Protein AF-T0LAH5-F1 (afdb_monomer)

InterPro domains:
  IPR031522 Putative Mad3/Bub1 like region 1 protein [PF17014] (14-137)

pLDDT: mean 83.81, std 17.82, range [38.88, 98.06]

Nearest PDB structures (foldseek):
  4a1g-assembly1_A  TM=8.697E-01  e=2.121E-02  Homo sapiens
  4aez-assembly2_F  TM=8.278E-01  e=1.917E-02  Schizosaccharomyces pombe
  4aez-assembly1_C  TM=6.993E-01  e=5.692E-03  Schizosaccharomyces pombe
  2lah-assembly1_A  TM=8.462E-01  e=7.141E-02  Homo sapiens
  2wvi-assembly1_A  TM=8.540E-01  e=1.070E-01  Homo sapiens

Secondary structure (DSSP, 8-state):
-PPPSSHHHHHHHHHHHTT-HHHHT-HHHHHHHHHHHHHTTT-HHHHHHHHHTTTTTTBHHHHHHHHHHHHHTT-HHHHHHHHHHHHTTT-B-HHHHHHHHTT-TTPPPPPHHHHHHHHS-TT-EETTEETT-S---SSHHHHHHHHHHTTS--

Mean predicted aligned error: 8.75 Å

Organism: NCBI:txid1037528

Sequence (154 aa):
MEKFDNVEDLEKYLLKYIDINSYKNCSEHISKWISYYKQMNCNVKILFLMKFKKISIKFHWIYIELSKFFERKNKKDISLFILKKALKTNVYDKKVLFDEIKKYPNIIPAEFSKAHNYLNPVGFFVLGKNGMNIKLNIIMIRIYLHIFHLKNID

Radius of gyration: 18.03 Å; Cα contacts (8 Å, |Δi|>4): 148; chains: 1; bounding box: 45×53×39 Å

Foldseek 3Di:
DDDDPDLVVLVVVCLVCLQPPVLQQDPVSVVSLVVSCVVVVVDCVSLLLSVVSNHCLQECVSLQSNLVVCVVVVNNLLSLQSLVVSVVDNHPPNVVSVVVNVVNPPHHHDDPVVSVCVSNPAQDDDPNHRSVPSDDDDPPVVVVVVVVVVVPPD

Structure (mmCIF, N/CA/C/O backbone):
data_AF-T0LAH5-F1
#
_entry.id   AF-T0LAH5-F1
#
loop_
_atom_site.group_PDB
_atom_site.id
_atom_site.type_symbol
_atom_site.label_atom_id
_atom_site.label_alt_id
_atom_site.label_comp_id
_atom_site.label_asym_id
_atom_site.label_entity_id
_atom_site.label_seq_id
_atom_site.pdbx_PDB_ins_code
_atom_site.Cartn_x
_atom_site.Cartn_y
_atom_site.Cartn_z
_atom_site.occupancy
_atom_site.B_iso_or_equiv
_atom_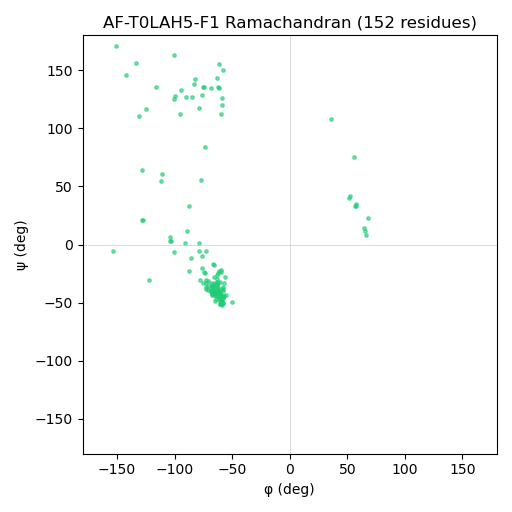site.auth_seq_id
_atom_site.auth_comp_id
_atom_site.auth_asym_id
_atom_site.auth_atom_id
_atom_site.pdbx_PDB_model_num
ATOM 1 N N . MET A 1 1 ? 2.845 -13.650 -21.127 1.00 54.94 1 MET A N 1
ATOM 2 C CA . MET A 1 1 ? 3.195 -13.024 -19.835 1.00 54.94 1 MET A CA 1
ATOM 3 C C . MET A 1 1 ? 4.710 -13.016 -19.757 1.00 54.94 1 MET A C 1
ATOM 5 O O . MET A 1 1 ? 5.287 -14.094 -19.824 1.00 54.94 1 MET A O 1
ATOM 9 N N . GLU A 1 2 ? 5.337 -11.841 -19.750 1.00 66.50 2 GLU A N 1
ATOM 10 C CA . GLU A 1 2 ? 6.801 -11.715 -19.660 1.00 66.50 2 GLU A CA 1
ATOM 11 C C . GLU A 1 2 ? 7.275 -12.388 -18.361 1.00 66.50 2 GLU A C 1
ATOM 13 O O . GLU A 1 2 ? 6.783 -12.057 -17.277 1.00 66.50 2 GLU A O 1
ATOM 18 N N . LYS A 1 3 ? 8.134 -13.404 -18.482 1.00 70.75 3 LYS A N 1
ATOM 19 C CA . LYS A 1 3 ? 8.748 -14.094 -17.344 1.00 70.75 3 LYS A CA 1
ATOM 20 C C . LYS A 1 3 ? 10.098 -13.434 -17.087 1.00 70.75 3 LYS A C 1
ATOM 22 O O . LYS A 1 3 ? 10.836 -13.194 -18.033 1.00 70.75 3 LYS A O 1
ATOM 27 N N . PHE A 1 4 ? 10.381 -13.121 -15.828 1.00 76.88 4 PHE A N 1
ATOM 28 C CA . PHE A 1 4 ? 11.687 -12.621 -15.409 1.00 76.88 4 PHE A CA 1
ATOM 29 C C . PHE A 1 4 ? 12.465 -13.783 -14.808 1.00 76.88 4 PHE A C 1
ATOM 31 O O . PHE A 1 4 ? 11.945 -14.465 -13.921 1.00 76.88 4 PHE A O 1
ATOM 38 N N . ASP A 1 5 ? 13.680 -13.997 -15.303 1.00 72.50 5 ASP A N 1
ATOM 39 C CA . ASP A 1 5 ? 14.512 -15.148 -14.941 1.00 72.50 5 ASP A CA 1
ATOM 40 C C . ASP A 1 5 ? 15.158 -14.996 -13.551 1.00 72.50 5 ASP A C 1
ATOM 42 O O . ASP A 1 5 ? 15.524 -15.987 -12.924 1.00 72.50 5 ASP A O 1
ATOM 46 N N . ASN A 1 6 ? 15.254 -13.765 -13.035 1.00 84.94 6 ASN A N 1
ATOM 47 C CA . ASN A 1 6 ? 15.749 -13.450 -11.693 1.00 84.94 6 ASN A CA 1
ATOM 48 C C . ASN A 1 6 ? 15.097 -12.164 -11.128 1.00 84.94 6 ASN A C 1
ATOM 50 O O . ASN A 1 6 ? 14.368 -11.443 -11.820 1.00 84.94 6 ASN A O 1
ATOM 54 N N . VAL A 1 7 ? 15.330 -11.897 -9.838 1.00 87.31 7 VAL A N 1
ATOM 55 C CA . VAL A 1 7 ? 14.746 -10.754 -9.107 1.00 87.31 7 VAL A CA 1
ATOM 56 C C . VAL A 1 7 ? 15.305 -9.426 -9.625 1.00 87.31 7 VAL A C 1
ATOM 58 O O . VAL A 1 7 ? 14.582 -8.427 -9.687 1.00 87.31 7 VAL A O 1
ATOM 61 N N . GLU A 1 8 ? 16.573 -9.411 -10.028 1.00 87.88 8 GLU A N 1
ATOM 62 C CA . GLU A 1 8 ? 17.291 -8.233 -10.507 1.00 87.88 8 GLU A CA 1
ATOM 63 C C . GLU A 1 8 ? 16.688 -7.685 -11.806 1.00 87.88 8 GLU A C 1
ATOM 65 O O . GLU A 1 8 ? 16.545 -6.469 -11.965 1.00 87.88 8 GLU A O 1
ATOM 70 N N . ASP A 1 9 ? 16.295 -8.554 -12.732 1.00 89.12 9 ASP A N 1
ATOM 71 C CA . ASP A 1 9 ? 15.697 -8.152 -14.005 1.00 89.12 9 ASP A CA 1
ATOM 72 C C . ASP A 1 9 ? 14.268 -7.632 -13.819 1.00 89.12 9 ASP A C 1
ATOM 74 O O . ASP A 1 9 ? 13.887 -6.625 -14.430 1.00 89.12 9 ASP A O 1
ATOM 78 N N . LEU A 1 10 ? 13.509 -8.226 -12.891 1.00 89.81 10 LEU A N 1
ATOM 79 C CA . LEU A 1 10 ? 12.219 -7.685 -12.461 1.00 89.81 10 LEU A CA 1
ATOM 80 C C . LEU A 1 10 ? 12.386 -6.300 -11.813 1.00 89.81 10 LEU A C 1
ATOM 82 O O . LEU A 1 10 ? 11.628 -5.379 -12.128 1.00 89.81 10 LEU A O 1
ATOM 86 N N . GLU A 1 11 ? 13.389 -6.112 -10.953 1.00 90.44 11 GLU A N 1
ATOM 87 C CA . GLU A 1 11 ? 13.680 -4.813 -10.337 1.00 90.44 11 GLU A CA 1
ATOM 88 C C . GLU A 1 11 ? 14.010 -3.748 -11.391 1.00 90.44 11 GLU A C 1
ATOM 90 O O . GLU A 1 11 ? 13.417 -2.662 -11.382 1.00 90.44 11 GLU A O 1
ATOM 95 N N . LYS A 1 12 ? 14.906 -4.057 -12.340 1.00 88.50 12 LYS A N 1
ATOM 96 C CA . LYS A 1 12 ? 15.259 -3.150 -13.446 1.00 88.50 12 LYS A CA 1
ATOM 97 C C . LYS A 1 12 ? 14.024 -2.750 -14.250 1.00 88.50 12 LYS A C 1
ATOM 99 O O . LYS A 1 12 ? 13.854 -1.566 -14.556 1.00 88.50 12 LYS A O 1
ATOM 104 N N . TYR A 1 13 ? 13.153 -3.709 -14.564 1.00 91.06 13 TYR A N 1
ATOM 105 C CA . TYR A 1 13 ? 11.896 -3.449 -15.260 1.00 91.06 13 TYR A CA 1
ATOM 106 C C . TYR A 1 13 ? 10.996 -2.497 -14.456 1.00 91.06 13 TYR A C 1
ATOM 108 O O . TYR A 1 13 ? 10.563 -1.467 -14.977 1.00 91.06 13 TYR A O 1
ATOM 116 N N . LEU A 1 14 ? 10.748 -2.784 -13.175 1.00 92.25 14 LEU A N 1
ATOM 117 C CA . LEU A 1 14 ? 9.875 -1.958 -12.332 1.00 92.25 14 LEU A CA 1
ATOM 118 C C . LEU A 1 14 ? 10.412 -0.530 -12.183 1.00 92.25 14 LEU A C 1
ATOM 120 O O . LEU A 1 14 ? 9.648 0.434 -12.265 1.00 92.25 14 LEU A O 1
ATOM 124 N N . LEU A 1 15 ? 11.730 -0.386 -12.028 1.00 89.56 15 LEU A N 1
ATOM 125 C CA . LEU A 1 15 ? 12.408 0.907 -11.968 1.00 89.56 15 LEU A CA 1
ATOM 126 C C . LEU A 1 15 ? 12.339 1.679 -13.288 1.00 89.56 15 LEU A C 1
ATOM 128 O O . LEU A 1 15 ? 12.226 2.905 -13.262 1.00 89.56 15 LEU A O 1
ATOM 132 N N . LYS A 1 16 ? 12.382 0.993 -14.435 1.00 88.88 16 LYS A N 1
ATOM 133 C CA . LYS A 1 16 ? 12.250 1.618 -15.761 1.00 88.88 16 LYS A CA 1
ATOM 134 C C . LYS A 1 16 ? 10.885 2.292 -15.941 1.00 88.88 16 LYS A C 1
ATOM 136 O O . LYS A 1 16 ? 10.822 3.365 -16.536 1.00 88.88 16 LYS A O 1
ATOM 141 N N . TYR A 1 17 ? 9.813 1.700 -15.407 1.00 91.50 17 TYR A N 1
ATOM 142 C CA . TYR A 1 17 ? 8.434 2.179 -15.594 1.00 91.50 17 TYR A CA 1
ATOM 143 C C . TYR A 1 17 ? 7.836 2.914 -14.383 1.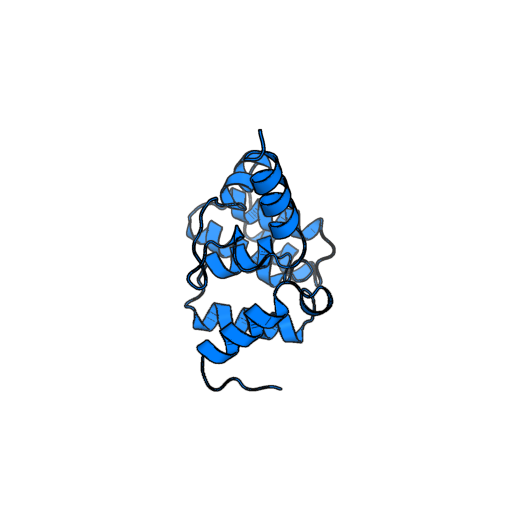00 91.50 17 TYR A C 1
ATOM 145 O O . TYR A 1 17 ? 6.678 3.335 -14.431 1.00 91.50 17 TYR A O 1
ATOM 153 N N . ILE A 1 18 ? 8.609 3.115 -13.310 1.00 90.88 18 ILE A N 1
ATOM 154 C CA . ILE A 1 18 ? 8.115 3.601 -12.010 1.00 90.88 18 ILE A CA 1
ATOM 155 C C . ILE A 1 18 ? 7.387 4.958 -12.073 1.00 90.88 18 ILE A C 1
ATOM 157 O O . ILE A 1 18 ? 6.424 5.181 -11.336 1.00 90.88 18 ILE A O 1
ATOM 161 N N . ASP A 1 19 ? 7.803 5.852 -12.974 1.00 89.56 19 ASP A N 1
ATOM 162 C CA . ASP A 1 19 ? 7.224 7.194 -13.113 1.00 89.56 19 ASP A CA 1
ATOM 163 C C . ASP A 1 19 ? 6.222 7.329 -14.265 1.00 89.56 19 ASP A C 1
ATOM 165 O O . ASP A 1 19 ? 5.541 8.354 -14.364 1.00 89.56 19 ASP A O 1
ATOM 169 N N . ILE A 1 20 ? 6.067 6.300 -15.102 1.00 90.75 20 ILE A N 1
ATOM 170 C CA . ILE A 1 20 ? 5.205 6.358 -16.285 1.00 90.75 20 ILE A CA 1
ATOM 171 C C . ILE A 1 20 ? 3.739 6.188 -15.859 1.00 90.75 20 ILE A C 1
ATOM 173 O O . ILE A 1 20 ? 3.330 5.160 -15.321 1.00 90.75 20 ILE A O 1
ATOM 177 N N . ASN A 1 21 ? 2.915 7.214 -16.102 1.00 91.94 21 ASN A N 1
ATOM 178 C CA . ASN A 1 21 ? 1.546 7.290 -15.574 1.00 91.94 21 ASN A CA 1
ATOM 179 C C . ASN A 1 21 ? 0.634 6.134 -16.014 1.00 91.94 21 ASN A C 1
ATOM 181 O O . ASN A 1 21 ? -0.144 5.647 -15.192 1.00 91.94 21 ASN A O 1
ATOM 185 N N . SER A 1 22 ? 0.746 5.669 -17.262 1.00 92.69 22 SER A N 1
ATOM 186 C CA . SER A 1 22 ? -0.037 4.534 -17.777 1.00 92.69 22 SER A CA 1
ATOM 187 C C . SER A 1 22 ? 0.253 3.224 -17.035 1.00 92.69 22 SER A C 1
ATOM 189 O O . SER A 1 22 ? -0.621 2.368 -16.935 1.00 92.69 22 SER A O 1
ATOM 191 N N . TYR A 1 23 ? 1.434 3.092 -16.426 1.00 92.94 23 TYR A N 1
ATOM 192 C CA . TYR A 1 23 ? 1.840 1.905 -15.675 1.00 92.94 23 TYR A CA 1
ATOM 193 C C . TYR A 1 23 ? 1.407 1.946 -14.202 1.00 92.94 23 TYR A C 1
ATOM 195 O O . TYR A 1 23 ? 1.242 0.899 -13.576 1.00 92.94 23 TYR A O 1
ATOM 203 N N . LYS A 1 24 ? 1.162 3.130 -13.622 1.00 93.12 24 LYS A N 1
ATOM 204 C CA . LYS A 1 24 ? 0.890 3.279 -12.175 1.00 93.12 24 LYS A CA 1
ATOM 205 C C . LYS A 1 24 ? -0.342 2.519 -11.689 1.00 93.12 24 LYS A C 1
ATOM 207 O O . LYS A 1 24 ? -0.362 2.083 -10.544 1.00 93.12 24 LYS A O 1
ATOM 212 N N . ASN A 1 25 ? -1.367 2.377 -12.528 1.00 91.12 25 ASN A N 1
ATOM 213 C CA . ASN A 1 25 ? -2.599 1.654 -12.192 1.00 91.12 25 ASN A CA 1
ATOM 214 C C . ASN A 1 25 ? -2.953 0.573 -13.229 1.00 91.12 25 ASN A C 1
ATOM 216 O O . ASN A 1 25 ? -4.107 0.165 -13.316 1.00 91.12 25 ASN A O 1
ATOM 220 N N . CYS A 1 26 ? -1.973 0.123 -14.017 1.00 93.62 26 CYS A N 1
ATOM 221 C CA . CYS A 1 26 ? -2.143 -1.012 -14.919 1.00 93.62 26 CYS A CA 1
ATOM 222 C C . CYS A 1 26 ? -2.099 -2.316 -14.108 1.00 93.62 26 CYS A C 1
ATOM 224 O O . CYS A 1 26 ? -1.160 -2.524 -13.338 1.00 93.62 26 CYS A O 1
ATOM 226 N N . SER A 1 27 ? -3.099 -3.187 -14.276 1.00 92.44 27 SER A N 1
ATOM 227 C CA . SER A 1 27 ? -3.219 -4.448 -13.529 1.00 92.44 27 SER A CA 1
ATOM 228 C C . SER A 1 27 ? -1.994 -5.343 -13.709 1.00 92.44 27 SER A C 1
ATOM 230 O O . SER A 1 27 ? -1.446 -5.831 -12.725 1.00 92.44 27 SER A O 1
ATOM 232 N N . GLU A 1 28 ? -1.506 -5.494 -14.942 1.00 93.38 28 GLU A N 1
ATOM 233 C CA . GLU A 1 28 ? -0.324 -6.307 -15.237 1.00 93.38 28 GLU A CA 1
ATOM 234 C C . GLU A 1 28 ? 0.931 -5.758 -14.546 1.00 93.38 28 GLU A C 1
ATOM 236 O O . GLU A 1 28 ? 1.712 -6.505 -13.955 1.00 93.38 28 GLU A O 1
ATOM 241 N N . HIS A 1 29 ? 1.118 -4.437 -14.575 1.00 94.00 29 HIS A N 1
ATOM 242 C CA . HIS A 1 29 ? 2.252 -3.800 -13.911 1.00 94.00 29 HIS A CA 1
ATOM 243 C C . HIS A 1 29 ? 2.165 -3.933 -12.386 1.00 94.00 29 HIS A C 1
ATOM 245 O O . HIS A 1 29 ? 3.171 -4.178 -11.720 1.00 94.00 29 HIS A O 1
ATOM 251 N N . ILE A 1 30 ? 0.962 -3.828 -11.824 1.00 95.00 30 ILE A N 1
ATOM 252 C CA . ILE A 1 30 ? 0.736 -4.029 -10.391 1.00 95.00 30 ILE A CA 1
ATOM 253 C C . ILE A 1 30 ? 1.017 -5.473 -9.992 1.00 95.00 30 ILE A C 1
ATOM 255 O O . ILE A 1 30 ? 1.685 -5.681 -8.985 1.00 95.00 30 ILE A O 1
ATOM 259 N N . SER A 1 31 ? 0.612 -6.467 -10.785 1.00 95.44 31 SER A N 1
ATOM 260 C CA . SER A 1 31 ? 0.956 -7.867 -10.509 1.00 95.44 31 SER A CA 1
ATOM 261 C C . SER A 1 31 ? 2.471 -8.087 -10.435 1.00 95.44 31 SER A C 1
ATOM 263 O O . SER A 1 31 ? 2.935 -8.821 -9.562 1.00 95.44 31 SER A O 1
ATOM 265 N N . LYS A 1 32 ? 3.257 -7.395 -11.272 1.00 95.31 32 LYS A N 1
ATOM 266 C CA . LYS A 1 32 ? 4.729 -7.421 -11.202 1.00 95.31 32 LYS A CA 1
ATOM 267 C C . LYS A 1 32 ? 5.257 -6.793 -9.901 1.00 95.31 32 LYS A C 1
ATOM 269 O O . LYS A 1 32 ? 6.100 -7.397 -9.242 1.00 95.31 32 LYS A O 1
ATOM 274 N N . TRP A 1 33 ? 4.707 -5.656 -9.465 1.00 96.12 33 TRP A N 1
ATOM 275 C CA . TRP A 1 33 ? 5.032 -5.066 -8.154 1.00 96.12 33 TRP A CA 1
ATOM 276 C C . TRP A 1 33 ? 4.683 -5.987 -6.979 1.00 96.12 33 TRP A C 1
ATOM 278 O O . TRP A 1 33 ? 5.468 -6.103 -6.040 1.00 96.12 33 TRP A O 1
ATOM 288 N N . ILE A 1 34 ? 3.531 -6.661 -7.028 1.00 95.88 34 ILE A N 1
ATOM 289 C CA . ILE A 1 34 ? 3.106 -7.625 -6.002 1.00 95.88 34 ILE A CA 1
ATOM 290 C C . ILE A 1 34 ? 4.066 -8.820 -5.963 1.00 95.88 34 ILE A C 1
ATOM 292 O O . ILE A 1 34 ? 4.460 -9.250 -4.879 1.00 95.88 34 ILE A O 1
ATOM 296 N N . SER A 1 35 ? 4.452 -9.349 -7.129 1.00 94.94 35 SER A N 1
ATOM 297 C CA . SER A 1 35 ? 5.438 -10.430 -7.236 1.00 94.94 35 SER A CA 1
ATOM 298 C C . SER A 1 35 ? 6.767 -10.022 -6.607 1.00 94.94 35 SER A C 1
ATOM 300 O O . SER A 1 35 ? 7.280 -10.723 -5.737 1.00 94.94 35 SER A O 1
ATOM 302 N N . TYR A 1 36 ? 7.275 -8.847 -6.978 1.00 94.62 36 TYR A N 1
ATOM 303 C CA . TYR A 1 36 ? 8.520 -8.308 -6.443 1.00 94.62 36 TYR A CA 1
ATOM 304 C C . TYR A 1 36 ? 8.450 -8.085 -4.923 1.00 94.62 36 TYR A C 1
ATOM 306 O O . TYR A 1 36 ? 9.337 -8.509 -4.189 1.00 94.62 36 TYR A O 1
ATOM 314 N N . TYR A 1 37 ? 7.356 -7.509 -4.414 1.00 95.69 37 TYR A N 1
ATOM 315 C CA . TYR A 1 37 ? 7.133 -7.346 -2.974 1.00 95.69 37 TYR A CA 1
ATOM 316 C C . TYR A 1 37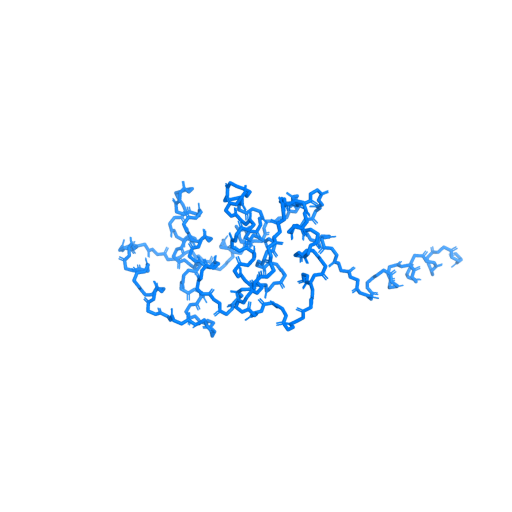 ? 7.221 -8.674 -2.208 1.00 95.69 37 TYR A C 1
ATOM 318 O O . TYR A 1 37 ? 7.853 -8.730 -1.152 1.00 95.69 37 TYR A O 1
ATOM 326 N N . LYS A 1 38 ? 6.617 -9.742 -2.744 1.00 94.75 38 LYS A N 1
ATOM 327 C CA . LYS A 1 38 ? 6.664 -11.082 -2.141 1.00 94.75 38 LYS A CA 1
ATOM 328 C C . LYS A 1 38 ? 8.071 -11.683 -2.183 1.00 94.75 38 LYS A C 1
ATOM 330 O O . LYS A 1 38 ? 8.508 -12.220 -1.172 1.00 94.75 38 LYS A O 1
ATOM 335 N N . GLN A 1 39 ? 8.779 -11.555 -3.308 1.00 93.12 39 GLN A N 1
ATOM 336 C CA . GLN A 1 39 ? 10.162 -12.033 -3.463 1.00 93.12 39 GLN A CA 1
ATOM 337 C C . GLN A 1 39 ? 11.133 -11.305 -2.521 1.00 93.12 39 GLN A C 1
ATOM 339 O O . GLN A 1 39 ? 12.061 -11.909 -1.997 1.00 93.12 39 GLN A O 1
ATOM 344 N N . MET A 1 40 ? 10.864 -10.035 -2.215 1.00 91.62 40 MET A N 1
ATOM 345 C CA . MET A 1 40 ? 11.634 -9.231 -1.262 1.00 91.62 40 MET A CA 1
ATOM 346 C C . MET A 1 40 ? 11.148 -9.386 0.188 1.00 91.62 40 MET A C 1
ATOM 348 O O . MET A 1 40 ? 11.180 -8.425 0.962 1.00 91.62 40 MET A O 1
ATOM 352 N N . ASN A 1 41 ? 10.665 -10.574 0.565 1.00 91.44 41 ASN A N 1
ATOM 353 C CA . ASN A 1 41 ? 10.204 -10.904 1.919 1.00 91.44 41 ASN A CA 1
ATOM 354 C C . ASN A 1 41 ? 9.191 -9.901 2.492 1.00 91.44 41 ASN A C 1
ATOM 356 O O . ASN A 1 41 ? 9.246 -9.532 3.668 1.00 91.44 41 ASN A O 1
ATOM 360 N N . CYS A 1 42 ? 8.264 -9.428 1.657 1.00 92.44 42 CYS A N 1
ATOM 361 C CA . CYS A 1 42 ? 7.207 -8.505 2.063 1.00 92.44 42 CYS A CA 1
ATOM 362 C C . CYS A 1 42 ? 7.744 -7.193 2.678 1.00 92.44 42 CYS A C 1
ATOM 364 O O . CYS A 1 42 ? 7.133 -6.610 3.584 1.00 92.44 42 CYS A O 1
ATOM 366 N N . ASN A 1 43 ? 8.885 -6.701 2.179 1.0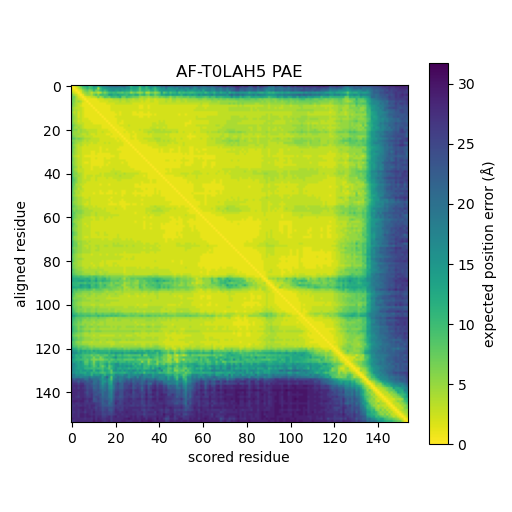0 92.19 43 ASN A N 1
ATOM 367 C CA . ASN A 1 43 ? 9.535 -5.488 2.667 1.00 92.19 43 ASN A CA 1
ATOM 368 C C . ASN A 1 43 ? 8.624 -4.249 2.540 1.00 92.19 43 ASN A C 1
ATOM 370 O O . ASN A 1 43 ? 8.354 -3.755 1.444 1.00 92.19 43 ASN A O 1
ATOM 374 N N . VAL A 1 44 ? 8.200 -3.693 3.683 1.00 93.50 44 VAL A N 1
ATOM 375 C CA . VAL A 1 44 ? 7.300 -2.524 3.759 1.00 93.50 44 VAL A CA 1
ATOM 376 C C . VAL A 1 44 ? 7.823 -1.303 3.002 1.00 93.50 44 VAL A C 1
ATOM 378 O O . VAL A 1 44 ? 7.039 -0.494 2.505 1.00 93.50 44 VAL A O 1
ATOM 381 N N . LYS A 1 45 ? 9.143 -1.165 2.854 1.00 92.25 45 LYS A N 1
ATOM 382 C CA . LYS A 1 45 ? 9.730 -0.028 2.144 1.00 92.25 45 LYS A CA 1
ATOM 383 C C . LYS A 1 45 ? 9.327 0.001 0.665 1.00 92.25 45 LYS A C 1
ATOM 385 O O . LYS A 1 45 ? 9.237 1.081 0.087 1.00 92.25 45 LYS A O 1
ATOM 390 N N . ILE A 1 46 ? 9.012 -1.155 0.077 1.00 93.50 46 ILE A N 1
ATOM 391 C CA . ILE A 1 46 ? 8.442 -1.256 -1.274 1.00 93.50 46 ILE A CA 1
ATOM 392 C C . ILE A 1 46 ? 7.025 -0.674 -1.295 1.00 93.50 46 ILE A C 1
ATOM 394 O O . ILE A 1 46 ? 6.700 0.106 -2.184 1.00 93.50 46 ILE A O 1
ATOM 398 N N . LEU A 1 47 ? 6.199 -0.962 -0.283 1.00 95.00 47 LEU A N 1
ATOM 399 C CA . 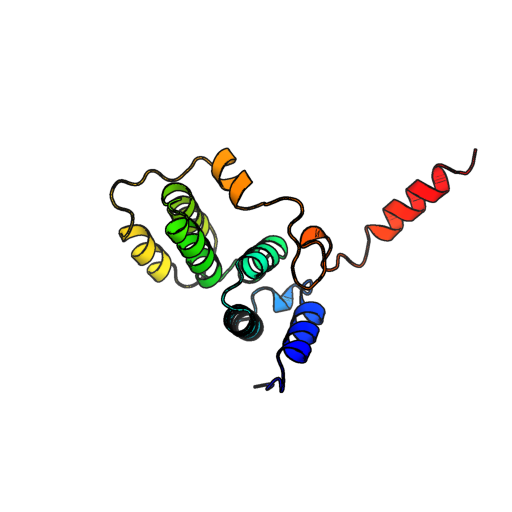LEU A 1 47 ? 4.858 -0.375 -0.168 1.00 95.00 47 LEU A CA 1
ATOM 400 C C . LEU A 1 47 ? 4.926 1.149 -0.005 1.00 95.00 47 LEU A C 1
ATOM 402 O O . LEU A 1 47 ? 4.134 1.872 -0.612 1.00 95.00 47 LEU A O 1
ATOM 406 N N . PHE A 1 48 ? 5.894 1.657 0.767 1.00 93.31 48 PHE A N 1
ATOM 407 C CA . PHE A 1 48 ? 6.129 3.099 0.882 1.00 93.31 48 PHE A CA 1
ATOM 408 C C . PHE A 1 48 ? 6.572 3.722 -0.440 1.00 93.31 48 PHE A C 1
ATOM 410 O O . PHE A 1 48 ? 6.049 4.776 -0.803 1.00 93.31 48 PHE A O 1
ATOM 417 N N . LEU A 1 49 ? 7.458 3.061 -1.189 1.00 92.31 49 LEU A N 1
ATOM 418 C CA . LEU A 1 49 ? 7.842 3.499 -2.530 1.00 92.31 49 LEU A CA 1
ATOM 419 C C . LEU A 1 49 ? 6.635 3.556 -3.466 1.00 92.31 49 LEU A C 1
ATOM 421 O O . LEU A 1 49 ? 6.385 4.595 -4.075 1.00 92.31 49 LEU A O 1
ATOM 425 N N . MET A 1 50 ? 5.854 2.477 -3.542 1.00 94.06 50 MET A N 1
ATOM 426 C CA . MET A 1 50 ? 4.658 2.420 -4.381 1.00 94.06 50 MET A CA 1
ATOM 427 C C . MET A 1 50 ? 3.666 3.523 -4.007 1.00 94.06 50 MET A C 1
ATOM 429 O O . MET A 1 50 ? 3.201 4.253 -4.883 1.00 94.06 50 MET A O 1
ATOM 433 N N . LYS A 1 51 ? 3.405 3.725 -2.708 1.00 93.00 51 LYS A N 1
ATOM 434 C CA . LYS A 1 51 ? 2.549 4.813 -2.221 1.00 93.00 51 LYS A CA 1
ATOM 435 C C . LYS A 1 51 ? 3.092 6.183 -2.635 1.00 93.00 51 LYS A C 1
ATOM 437 O O . LYS A 1 51 ? 2.328 7.005 -3.140 1.00 93.00 51 LYS A O 1
ATOM 442 N N . PHE A 1 52 ? 4.383 6.440 -2.421 1.00 90.75 52 PHE A N 1
ATOM 443 C CA . PHE A 1 52 ? 5.024 7.713 -2.762 1.00 90.75 52 PHE A CA 1
ATOM 444 C C . PHE A 1 52 ? 4.942 7.999 -4.267 1.00 90.75 52 PHE A C 1
ATOM 446 O O . PHE A 1 52 ? 4.568 9.096 -4.681 1.00 90.75 52 PHE A O 1
ATOM 453 N N . LYS A 1 53 ? 5.175 6.974 -5.092 1.00 90.12 53 LYS A N 1
ATOM 454 C CA . LYS A 1 53 ? 5.089 7.028 -6.558 1.00 90.12 53 LYS A CA 1
ATOM 455 C C . LYS A 1 53 ? 3.666 6.962 -7.108 1.00 90.12 53 LYS A C 1
ATOM 457 O O . LYS A 1 53 ? 3.471 7.024 -8.323 1.00 90.12 53 LYS A O 1
ATOM 462 N N . LYS A 1 54 ? 2.664 6.896 -6.225 1.00 93.25 54 LYS A N 1
ATOM 463 C CA . LYS A 1 54 ? 1.240 6.768 -6.565 1.00 93.25 54 LYS A CA 1
ATOM 464 C C . LYS A 1 54 ? 0.947 5.540 -7.444 1.00 93.25 54 LYS A C 1
ATOM 466 O O . LYS A 1 54 ? 0.048 5.573 -8.283 1.00 93.25 54 LYS A O 1
ATOM 471 N N . ILE A 1 55 ? 1.699 4.463 -7.244 1.00 94.62 55 ILE A N 1
ATOM 472 C CA . ILE A 1 55 ? 1.500 3.158 -7.877 1.00 94.62 55 ILE A CA 1
ATOM 473 C C . ILE A 1 55 ? 0.438 2.400 -7.082 1.00 94.62 55 ILE A C 1
ATOM 475 O O . ILE A 1 55 ? 0.443 2.425 -5.852 1.00 94.62 55 ILE A O 1
ATOM 479 N N . SER A 1 56 ? -0.472 1.719 -7.777 1.00 94.38 56 SER A N 1
ATOM 480 C CA . SER A 1 56 ? -1.524 0.891 -7.182 1.00 94.38 56 SER A CA 1
ATOM 481 C C . SER A 1 56 ? -2.552 1.657 -6.335 1.00 94.38 56 SER A C 1
ATOM 483 O O . SER A 1 56 ? -3.333 1.032 -5.623 1.00 94.38 56 SER A O 1
ATOM 485 N N . ILE A 1 57 ? -2.625 2.992 -6.416 1.00 92.56 57 ILE A N 1
ATOM 486 C CA . ILE A 1 57 ? -3.554 3.796 -5.593 1.00 92.56 57 ILE A CA 1
ATOM 487 C C . ILE A 1 57 ? -5.036 3.553 -5.917 1.00 92.56 57 ILE A C 1
ATOM 489 O O . ILE A 1 57 ? -5.907 3.907 -5.126 1.00 92.56 57 ILE A O 1
ATOM 493 N N . LYS A 1 58 ? -5.341 2.961 -7.078 1.00 92.50 58 LYS A N 1
ATOM 494 C CA . LYS A 1 58 ? -6.698 2.525 -7.442 1.00 92.50 58 LYS A CA 1
ATOM 495 C C . LYS A 1 58 ? -7.002 1.079 -7.035 1.00 92.50 58 LYS A C 1
ATOM 497 O O . LYS A 1 58 ? -8.093 0.600 -7.310 1.00 92.50 58 LYS A O 1
ATOM 502 N N . PHE A 1 59 ? -6.075 0.373 -6.393 1.00 93.12 59 PHE A N 1
ATOM 503 C CA . PHE A 1 59 ? -6.228 -1.038 -6.037 1.00 93.12 59 PHE A CA 1
ATOM 504 C C . PHE A 1 59 ? -6.225 -1.187 -4.520 1.00 93.12 59 PHE A C 1
ATOM 506 O O . PHE A 1 59 ? -5.383 -0.608 -3.836 1.00 93.12 59 PHE A O 1
ATOM 513 N N . HIS A 1 60 ? -7.144 -1.991 -3.986 1.00 93.81 60 HIS A N 1
ATOM 514 C CA . HIS A 1 60 ? -7.269 -2.194 -2.540 1.00 93.81 60 HIS A CA 1
ATOM 515 C C . HIS A 1 60 ? -6.013 -2.835 -1.937 1.00 93.81 60 HIS A C 1
ATOM 517 O O . HIS A 1 60 ? -5.670 -2.542 -0.794 1.00 93.81 60 HIS A O 1
ATOM 523 N N . TRP A 1 61 ? -5.297 -3.651 -2.718 1.00 95.38 61 TRP A N 1
ATOM 524 C CA . TRP A 1 61 ? -4.156 -4.446 -2.266 1.00 95.38 61 TRP A CA 1
ATOM 525 C C . TRP A 1 61 ? -3.108 -3.637 -1.486 1.00 95.38 61 TRP A C 1
ATOM 527 O O . TRP A 1 61 ? -2.764 -4.016 -0.369 1.00 95.38 61 TRP A O 1
ATOM 537 N N . ILE A 1 62 ? -2.655 -2.488 -2.007 1.00 95.44 62 ILE A N 1
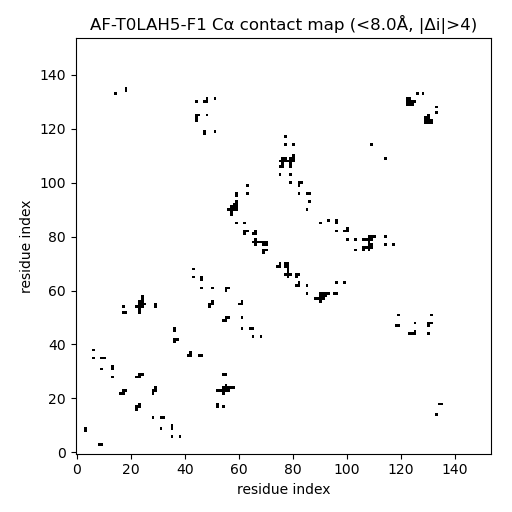ATOM 538 C CA . ILE A 1 62 ? -1.624 -1.682 -1.329 1.00 95.44 62 ILE A CA 1
ATOM 539 C C . ILE A 1 62 ? -2.103 -1.162 0.033 1.00 95.44 62 ILE A C 1
ATOM 541 O O . ILE A 1 62 ? -1.330 -1.104 0.989 1.00 95.44 62 ILE A O 1
ATOM 545 N N . TYR A 1 63 ? -3.384 -0.805 0.141 1.00 96.19 63 TYR A N 1
ATOM 546 C CA . TYR A 1 63 ? -3.977 -0.319 1.385 1.00 96.19 63 TYR A CA 1
ATOM 547 C C . TYR A 1 63 ? -4.126 -1.441 2.407 1.00 96.19 63 TYR A C 1
ATOM 549 O O . TYR A 1 63 ? -3.861 -1.222 3.586 1.00 96.19 63 TYR A O 1
ATOM 557 N N . ILE A 1 64 ? -4.495 -2.638 1.953 1.00 96.56 64 ILE A N 1
ATOM 558 C CA . ILE A 1 64 ? -4.589 -3.826 2.802 1.00 96.56 64 ILE A CA 1
ATOM 559 C C . ILE A 1 64 ? -3.210 -4.208 3.338 1.00 96.56 64 ILE A C 1
ATOM 561 O O . ILE A 1 64 ? -3.062 -4.396 4.542 1.00 96.56 64 ILE A O 1
ATOM 565 N N . GLU A 1 65 ? -2.184 -4.274 2.489 1.00 97.38 65 GLU A N 1
ATOM 566 C CA . GLU A 1 65 ? -0.843 -4.670 2.933 1.00 97.38 65 GLU A CA 1
ATOM 567 C C . GLU A 1 65 ? -0.197 -3.619 3.849 1.00 97.38 65 GLU A C 1
ATOM 569 O O . GLU A 1 65 ? 0.413 -3.974 4.860 1.00 97.38 65 GLU A O 1
ATOM 574 N N . LEU A 1 66 ? -0.405 -2.322 3.584 1.00 97.00 66 LEU A N 1
ATOM 575 C CA . LEU A 1 66 ? -0.006 -1.268 4.524 1.00 97.00 66 LEU A CA 1
ATOM 576 C C . LEU A 1 66 ? -0.763 -1.377 5.855 1.00 97.00 66 LEU A C 1
ATOM 578 O O . LEU A 1 66 ? -0.150 -1.235 6.911 1.00 97.00 66 LEU A O 1
ATOM 582 N N . SER A 1 67 ? -2.072 -1.639 5.820 1.00 97.50 67 SER A N 1
ATOM 583 C CA . SER A 1 67 ? -2.891 -1.812 7.024 1.00 97.50 67 SER A CA 1
ATOM 584 C C . SER A 1 67 ? -2.388 -2.986 7.872 1.00 97.50 67 SER A C 1
ATOM 586 O O . SER A 1 67 ? -2.028 -2.791 9.032 1.00 97.50 67 SER A O 1
ATOM 588 N N . LYS A 1 68 ? -2.202 -4.166 7.268 1.00 97.50 68 LYS A N 1
ATOM 589 C CA . LYS A 1 68 ? -1.646 -5.356 7.934 1.00 97.50 68 LYS A CA 1
ATOM 590 C C . LYS A 1 68 ? -0.258 -5.111 8.526 1.00 97.50 68 LYS A C 1
ATOM 592 O O . LYS A 1 68 ? 0.052 -5.623 9.600 1.00 97.50 68 LYS A O 1
ATOM 597 N N . PHE A 1 69 ? 0.600 -4.348 7.844 1.00 97.25 69 PHE A N 1
ATOM 598 C CA . PHE A 1 69 ? 1.916 -3.998 8.381 1.00 97.25 69 PHE A CA 1
ATOM 599 C C . PHE A 1 69 ? 1.799 -3.243 9.713 1.00 97.25 69 PHE A C 1
ATOM 601 O O . PHE A 1 69 ? 2.473 -3.601 10.682 1.00 97.25 69 PHE A O 1
ATOM 608 N N . PHE A 1 70 ? 0.939 -2.225 9.780 1.00 97.25 70 PHE A N 1
ATOM 609 C CA . PHE A 1 70 ? 0.743 -1.458 11.010 1.00 97.25 70 PHE A CA 1
ATOM 610 C C . PHE A 1 70 ? -0.000 -2.253 12.081 1.00 97.25 70 PHE A C 1
ATOM 612 O O . PHE A 1 70 ? 0.312 -2.108 13.264 1.00 97.25 70 PHE A O 1
ATOM 619 N N . GLU A 1 71 ? -0.896 -3.153 11.689 1.00 96.69 71 GLU A N 1
ATOM 620 C CA . GLU A 1 71 ? -1.580 -4.051 12.613 1.00 96.69 71 GLU A CA 1
ATOM 621 C C . GLU A 1 71 ? -0.572 -4.954 13.333 1.00 96.69 71 GLU A C 1
ATOM 623 O O . GLU A 1 71 ? -0.560 -4.999 14.563 1.00 96.69 71 GLU A O 1
ATOM 628 N N . ARG A 1 72 ? 0.367 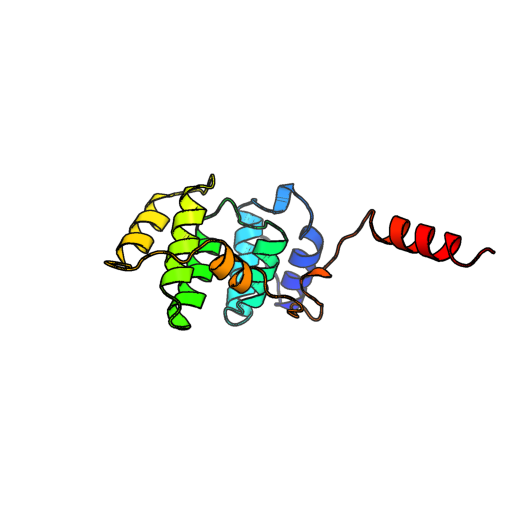-5.564 12.592 1.00 96.81 72 ARG A N 1
ATOM 629 C CA . ARG A 1 72 ? 1.476 -6.362 13.158 1.00 96.81 72 ARG A CA 1
ATOM 630 C C . ARG A 1 72 ? 2.410 -5.551 14.060 1.00 96.81 72 ARG A C 1
ATOM 632 O O . ARG A 1 72 ? 3.098 -6.119 14.900 1.00 96.81 72 ARG A O 1
ATOM 639 N N . LYS A 1 73 ? 2.454 -4.227 13.896 1.00 96.12 73 LYS A N 1
ATOM 640 C CA . LYS A 1 73 ? 3.188 -3.297 14.775 1.00 96.12 73 LYS A CA 1
ATOM 641 C C . LYS A 1 73 ? 2.351 -2.800 15.955 1.00 96.12 73 LYS A C 1
ATOM 643 O O . LYS A 1 73 ? 2.758 -1.857 16.632 1.00 96.12 73 LYS A O 1
ATOM 648 N N . ASN A 1 74 ? 1.194 -3.416 16.197 1.00 96.19 74 ASN A N 1
ATOM 649 C CA . ASN A 1 74 ? 0.232 -3.032 17.224 1.00 96.19 74 ASN A CA 1
ATOM 650 C C . ASN A 1 74 ? -0.260 -1.574 17.083 1.00 96.19 74 ASN A C 1
ATOM 652 O O . ASN A 1 74 ? -0.529 -0.885 18.064 1.00 96.19 74 ASN A O 1
ATOM 656 N N . LYS A 1 75 ? -0.363 -1.079 15.842 1.00 97.06 75 LYS A N 1
ATOM 657 C CA . LYS A 1 75 ? -0.880 0.255 15.484 1.00 97.06 75 LYS A CA 1
ATOM 658 C C . LYS A 1 75 ? -2.222 0.117 14.759 1.00 97.06 75 LYS A C 1
ATOM 660 O O . LYS A 1 75 ? -2.371 0.472 13.586 1.00 97.06 75 LYS A O 1
ATOM 665 N N . LYS A 1 76 ? -3.208 -0.472 15.444 1.00 97.56 76 LYS A N 1
ATOM 666 C CA . LYS A 1 76 ? -4.539 -0.773 14.880 1.00 97.56 76 LYS A CA 1
ATOM 667 C C . LYS A 1 76 ? -5.306 0.484 14.447 1.00 97.56 76 LYS A C 1
ATOM 669 O O . LYS A 1 76 ? -6.004 0.459 13.440 1.00 97.56 76 LYS A O 1
ATOM 674 N N . ASP A 1 77 ? -5.120 1.597 15.150 1.00 98.00 77 ASP A N 1
ATOM 675 C CA . ASP A 1 77 ? -5.678 2.914 14.818 1.00 98.00 77 ASP A CA 1
ATOM 676 C C . ASP A 1 77 ? -5.179 3.446 13.460 1.00 98.00 77 ASP A C 1
ATOM 678 O O . ASP A 1 77 ? -5.969 3.935 12.646 1.00 98.00 77 ASP A O 1
ATOM 682 N N . ILE A 1 78 ? -3.879 3.298 13.180 1.00 98.06 78 ILE A N 1
ATOM 683 C CA . ILE A 1 78 ? -3.262 3.630 11.885 1.00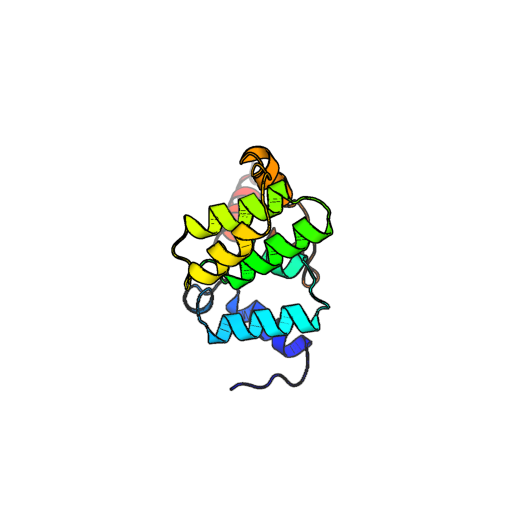 98.06 78 ILE A CA 1
ATOM 684 C C . ILE A 1 78 ? -3.770 2.681 10.796 1.00 98.06 78 ILE A C 1
ATOM 686 O O . ILE A 1 78 ? -4.102 3.110 9.691 1.00 98.06 78 ILE A O 1
ATOM 690 N N . SER A 1 79 ? -3.875 1.395 11.127 1.00 97.69 79 SER A N 1
ATOM 691 C CA . SER A 1 79 ? -4.353 0.344 10.223 1.00 97.69 79 SER A CA 1
ATOM 692 C C . SER A 1 79 ? -5.776 0.629 9.740 1.00 97.69 79 SER A C 1
ATOM 694 O O . SER A 1 79 ? -6.036 0.631 8.533 1.00 97.69 79 SER A O 1
ATOM 696 N N . LEU A 1 80 ? -6.675 0.981 10.665 1.00 98.00 80 LEU A N 1
ATOM 697 C CA . LEU A 1 80 ? -8.046 1.376 10.355 1.00 98.00 80 LEU A CA 1
ATOM 698 C C . LEU A 1 80 ? -8.110 2.703 9.585 1.00 98.00 80 LEU A C 1
ATOM 700 O O . LEU A 1 80 ? -8.912 2.836 8.657 1.00 98.00 80 LEU A O 1
ATOM 704 N N . PHE A 1 81 ? -7.262 3.681 9.927 1.00 97.75 81 PHE A N 1
ATOM 705 C CA . PHE A 1 81 ? -7.177 4.940 9.182 1.00 97.75 81 PHE A CA 1
ATOM 706 C C . PHE A 1 81 ? -6.847 4.702 7.702 1.00 97.75 81 PHE A C 1
ATOM 708 O O . PHE A 1 81 ? -7.485 5.298 6.832 1.00 97.75 81 PHE A O 1
ATOM 715 N N . ILE A 1 82 ? -5.891 3.817 7.399 1.00 96.75 82 ILE A N 1
ATOM 716 C CA . ILE A 1 82 ? -5.497 3.483 6.020 1.00 96.75 82 ILE A CA 1
ATOM 717 C C . ILE A 1 82 ? -6.687 2.926 5.235 1.00 96.75 82 ILE A C 1
ATOM 719 O O . ILE A 1 82 ? -6.973 3.417 4.141 1.00 96.75 82 ILE A O 1
ATOM 723 N N . LEU A 1 83 ? -7.406 1.954 5.807 1.00 96.75 83 LEU A N 1
ATOM 724 C CA . LEU A 1 83 ? -8.561 1.322 5.163 1.00 96.75 83 LEU A CA 1
ATOM 725 C C . LEU A 1 83 ? -9.698 2.328 4.930 1.00 96.75 83 LEU A C 1
ATOM 727 O O . LEU A 1 83 ? -10.218 2.440 3.819 1.00 96.75 83 LEU A O 1
ATOM 731 N N . LYS A 1 84 ? -10.039 3.136 5.944 1.00 95.38 84 LYS A N 1
ATOM 732 C CA . LYS A 1 84 ? -11.066 4.184 5.810 1.00 95.38 84 LYS A CA 1
ATOM 733 C C . LYS A 1 84 ? -10.663 5.261 4.801 1.00 95.38 84 LYS A C 1
ATOM 735 O O . LYS A 1 84 ? -11.515 5.766 4.071 1.00 95.38 84 LYS A O 1
ATOM 740 N N . LYS A 1 85 ? -9.376 5.609 4.717 1.00 93.69 85 LYS A N 1
ATOM 741 C CA . LYS A 1 85 ? -8.862 6.549 3.711 1.00 93.69 85 LYS A CA 1
ATOM 742 C C . LYS A 1 85 ? -8.940 5.967 2.296 1.00 93.69 85 LYS A C 1
ATOM 744 O O . LYS A 1 85 ? -9.248 6.716 1.375 1.00 93.69 85 LYS A O 1
ATOM 749 N N . ALA A 1 86 ? -8.723 4.663 2.132 1.00 93.81 86 ALA A N 1
ATOM 750 C CA . ALA A 1 86 ? -8.866 3.968 0.852 1.00 93.81 86 ALA A CA 1
ATOM 751 C C . ALA A 1 86 ? -10.319 3.948 0.340 1.00 93.81 86 ALA A C 1
ATOM 753 O O . ALA A 1 86 ? -10.558 4.048 -0.857 1.00 93.81 86 ALA A O 1
ATOM 754 N N . LEU A 1 87 ? -11.317 3.891 1.229 1.00 91.94 87 LEU A N 1
ATOM 755 C CA . LEU A 1 87 ? -12.727 3.986 0.817 1.00 91.94 87 LEU A CA 1
ATOM 756 C C . LEU A 1 87 ? -13.101 5.357 0.234 1.00 91.94 87 LEU A C 1
ATOM 758 O O . LEU A 1 87 ? -14.005 5.443 -0.605 1.00 91.94 87 LEU A O 1
ATOM 762 N N . LYS A 1 88 ? -12.398 6.415 0.667 1.00 88.88 88 LYS A N 1
ATOM 763 C CA . LYS A 1 88 ? -12.545 7.782 0.143 1.00 88.88 88 LYS A CA 1
ATOM 764 C C . LYS A 1 88 ? -11.881 7.964 -1.226 1.00 88.88 88 LYS A C 1
ATOM 766 O O . LYS A 1 88 ? -12.078 9.000 -1.852 1.00 88.88 88 LYS A O 1
ATOM 771 N N . THR A 1 89 ? -11.095 6.994 -1.694 1.00 82.75 89 THR A N 1
ATOM 772 C CA . THR A 1 89 ? -10.498 7.005 -3.033 1.00 82.75 89 THR A CA 1
ATOM 773 C C . THR A 1 89 ? -11.287 6.099 -3.991 1.00 82.75 89 THR A C 1
ATOM 775 O O . THR A 1 89 ? -12.097 5.266 -3.577 1.00 82.75 89 THR A O 1
ATOM 778 N N . ASN A 1 90 ? -11.085 6.264 -5.305 1.00 80.19 90 ASN A N 1
ATOM 779 C CA . ASN A 1 90 ? -11.718 5.440 -6.351 1.00 80.19 90 ASN A CA 1
ATOM 780 C C . ASN A 1 90 ? -11.037 4.067 -6.473 1.00 80.19 90 ASN A C 1
ATOM 782 O O . ASN A 1 90 ? -10.523 3.703 -7.531 1.00 80.19 90 ASN A O 1
ATOM 786 N N . VAL A 1 91 ? -10.973 3.340 -5.358 1.00 86.31 91 VAL A N 1
ATOM 787 C CA . VAL A 1 91 ? -10.398 1.998 -5.294 1.00 86.31 91 VAL A CA 1
ATOM 788 C C . VAL A 1 91 ? -11.356 0.982 -5.904 1.00 86.31 91 VAL A C 1
ATOM 790 O O . VAL A 1 91 ? -12.554 1.001 -5.619 1.00 86.31 91 VAL A O 1
ATOM 793 N N . TYR A 1 92 ? -10.805 0.092 -6.725 1.00 82.00 92 TYR A N 1
ATOM 794 C CA . TYR A 1 92 ? -11.505 -1.055 -7.280 1.00 82.00 92 TYR A CA 1
ATOM 795 C C . TYR A 1 92 ? -11.833 -2.080 -6.190 1.00 82.00 92 TYR A C 1
ATOM 797 O O . TYR A 1 92 ? -10.972 -2.430 -5.377 1.00 82.00 92 TYR A O 1
ATOM 805 N N . ASP A 1 93 ? -13.070 -2.575 -6.224 1.00 83.75 93 ASP A N 1
ATOM 806 C CA . ASP A 1 93 ? -13.626 -3.546 -5.281 1.00 83.75 93 ASP A CA 1
ATOM 807 C C . ASP A 1 93 ? -13.543 -3.095 -3.811 1.00 83.75 93 ASP A C 1
ATOM 809 O O . ASP A 1 93 ? -12.725 -3.545 -3.004 1.00 83.75 93 ASP A O 1
ATOM 813 N N . LYS A 1 94 ? -14.432 -2.162 -3.452 1.00 89.62 94 LYS A N 1
ATOM 814 C CA . LYS A 1 94 ? -14.545 -1.645 -2.081 1.00 89.62 94 LYS A CA 1
ATOM 815 C C . LYS A 1 94 ? -15.028 -2.701 -1.082 1.00 89.62 94 LYS A C 1
ATOM 817 O O . LYS A 1 94 ? -14.850 -2.492 0.117 1.00 89.62 94 LYS A O 1
ATOM 822 N N . LYS A 1 95 ? -15.617 -3.818 -1.534 1.00 92.81 95 LYS A N 1
ATOM 823 C CA . LYS A 1 95 ? -16.154 -4.865 -0.650 1.00 92.81 95 LYS A CA 1
ATOM 824 C C . LYS A 1 95 ? -15.051 -5.460 0.220 1.00 92.81 95 LYS A C 1
ATOM 826 O O . LYS A 1 95 ? -15.214 -5.537 1.434 1.00 92.81 95 LYS A O 1
ATOM 831 N N . VAL A 1 96 ? -13.894 -5.741 -0.380 1.00 93.75 96 VAL A N 1
ATOM 832 C CA . VAL A 1 96 ? -12.718 -6.253 0.340 1.00 93.75 96 VAL A CA 1
ATOM 833 C C . VAL A 1 96 ? -12.284 -5.296 1.457 1.00 93.75 96 VAL A C 1
ATOM 835 O O . VAL A 1 96 ? -11.968 -5.726 2.563 1.00 93.75 96 VAL A O 1
ATOM 838 N N . LEU A 1 97 ? -12.320 -3.981 1.210 1.00 94.25 97 LEU A N 1
ATOM 839 C CA . LEU A 1 97 ? -11.987 -2.981 2.231 1.00 94.25 97 LEU A CA 1
ATOM 840 C C . LEU A 1 97 ? -13.008 -2.961 3.375 1.00 94.25 97 LEU A C 1
ATOM 842 O O . LEU A 1 97 ? -12.611 -2.834 4.531 1.00 94.25 97 LEU A O 1
ATOM 846 N N . PHE A 1 98 ? -14.304 -3.087 3.076 1.00 94.94 98 PHE A N 1
ATOM 847 C CA . PHE A 1 98 ? -15.336 -3.169 4.112 1.00 94.94 98 PHE A CA 1
ATOM 848 C C . PHE A 1 98 ? -15.154 -4.396 5.003 1.00 94.94 98 PHE A C 1
ATOM 850 O O . PHE A 1 98 ? -15.262 -4.276 6.224 1.00 94.94 98 PHE A O 1
ATOM 857 N N . ASP A 1 99 ? -14.847 -5.551 4.417 1.00 95.38 99 ASP A N 1
ATOM 858 C CA . ASP A 1 99 ? -14.635 -6.782 5.176 1.00 95.38 99 ASP A CA 1
ATOM 859 C C . ASP A 1 99 ? -13.377 -6.711 6.053 1.00 95.38 99 ASP A C 1
ATOM 861 O O . ASP A 1 99 ? -13.405 -7.157 7.199 1.00 95.38 99 ASP A O 1
ATOM 865 N N . GLU A 1 100 ? -12.309 -6.054 5.589 1.00 95.56 100 GLU A N 1
ATOM 866 C CA . GLU A 1 100 ? -11.145 -5.766 6.436 1.00 95.56 100 GLU A CA 1
ATOM 867 C C . GLU A 1 100 ? -11.467 -4.789 7.578 1.00 95.56 100 GLU A C 1
ATOM 869 O O . GLU A 1 100 ? -11.025 -4.992 8.707 1.00 95.56 100 GLU A O 1
ATOM 874 N N . ILE A 1 101 ? -12.281 -3.756 7.336 1.00 96.12 101 ILE A N 1
ATOM 875 C CA . ILE A 1 101 ? -12.663 -2.778 8.371 1.00 96.12 101 ILE A CA 1
ATOM 876 C C . ILE A 1 101 ? -13.448 -3.433 9.515 1.00 96.12 101 ILE A C 1
ATOM 878 O O . ILE A 1 101 ? -13.261 -3.048 10.672 1.00 96.12 101 ILE A O 1
ATOM 882 N N . LYS A 1 102 ? -14.283 -4.440 9.228 1.00 96.44 102 LYS A N 1
ATOM 883 C CA . LYS A 1 102 ? -15.062 -5.164 10.252 1.00 96.44 102 LYS A CA 1
ATOM 884 C C . LYS A 1 102 ? -14.188 -5.841 11.315 1.00 96.44 102 LYS A C 1
ATOM 886 O O . LYS A 1 102 ? -14.666 -6.072 12.420 1.00 96.44 102 LYS A O 1
ATOM 891 N N . LYS A 1 103 ? -12.911 -6.113 11.022 1.00 95.62 103 LYS A N 1
ATOM 892 C CA . LYS A 1 103 ? -11.952 -6.716 11.969 1.00 95.62 103 LYS A CA 1
ATOM 893 C C . LYS A 1 103 ? -11.480 -5.765 13.070 1.00 95.62 103 LYS A C 1
ATOM 895 O O . LYS A 1 103 ? -10.780 -6.191 13.983 1.00 95.62 103 LYS A O 1
ATOM 900 N N . TYR A 1 104 ? -11.866 -4.492 13.003 1.00 95.25 104 TYR A N 1
ATOM 901 C CA . TYR A 1 104 ? -11.479 -3.450 13.951 1.00 95.25 104 TYR A CA 1
ATOM 902 C C . TYR A 1 104 ? -12.674 -2.977 14.799 1.00 95.25 104 TYR A C 1
ATOM 904 O O . TYR A 1 104 ? -12.960 -1.773 14.816 1.00 95.25 104 TYR A O 1
ATOM 912 N N . PRO A 1 105 ? -13.402 -3.875 15.500 1.00 92.31 105 PRO A N 1
ATOM 913 C CA . PRO A 1 105 ? -14.484 -3.441 16.367 1.00 92.31 105 PRO A CA 1
ATOM 914 C C . PRO A 1 105 ? -13.902 -2.561 17.477 1.00 92.31 105 PRO A C 1
ATOM 916 O O . PRO A 1 105 ? -12.858 -2.872 18.051 1.00 92.31 105 PRO A O 1
ATOM 919 N N . ASN A 1 106 ? -14.567 -1.444 17.764 1.00 94.19 106 ASN A N 1
ATOM 920 C CA . ASN A 1 106 ? -14.213 -0.519 18.847 1.00 94.19 106 ASN A CA 1
ATOM 921 C C . ASN A 1 106 ? -12.863 0.210 18.697 1.00 94.19 106 ASN A C 1
ATOM 923 O O . ASN A 1 106 ? -12.412 0.864 19.635 1.00 94.19 106 ASN A O 1
ATOM 927 N N . ILE A 1 107 ? -12.215 0.151 17.529 1.00 97.38 107 ILE A N 1
ATOM 928 C CA . ILE A 1 107 ? -11.014 0.950 17.261 1.00 97.38 107 ILE A CA 1
ATOM 929 C C . ILE A 1 107 ? -11.417 2.296 16.661 1.00 97.38 107 ILE A C 1
ATOM 931 O O . ILE A 1 107 ? -12.107 2.372 15.642 1.00 97.38 107 ILE A O 1
ATOM 935 N N . ILE A 1 108 ? -10.928 3.375 17.265 1.00 96.56 108 ILE A N 1
ATOM 936 C CA . ILE A 1 108 ? -11.038 4.719 16.702 1.00 96.56 108 ILE A CA 1
ATOM 937 C C . ILE A 1 108 ? -9.869 4.910 15.719 1.00 96.56 108 ILE A C 1
ATOM 939 O O . ILE A 1 108 ? -8.719 4.652 16.084 1.00 96.56 108 ILE A O 1
ATOM 943 N N . PRO A 1 109 ? -10.122 5.307 14.455 1.00 97.19 109 PRO A N 1
ATOM 944 C CA . PRO A 1 109 ? -9.046 5.563 13.506 1.00 97.19 109 PRO A CA 1
ATOM 945 C C . PRO A 1 109 ? -8.172 6.720 13.994 1.00 97.19 109 PRO A C 1
ATOM 947 O O . PRO A 1 109 ? -8.679 7.697 14.541 1.00 97.19 109 PRO A O 1
ATOM 950 N N . ALA A 1 110 ? -6.868 6.623 13.748 1.00 97.31 110 ALA A N 1
ATOM 951 C CA . ALA A 1 110 ? -5.933 7.686 14.094 1.00 97.31 110 ALA A CA 1
ATOM 952 C C . ALA A 1 110 ? -6.304 9.019 13.426 1.00 97.31 110 ALA A C 1
ATOM 954 O O . ALA A 1 110 ? -6.809 9.051 12.301 1.00 97.31 110 ALA A O 1
ATOM 955 N N . GLU A 1 111 ? -5.972 10.128 14.084 1.00 96.38 111 GLU A N 1
ATOM 956 C CA . GLU A 1 111 ? -6.040 11.448 13.465 1.00 96.38 111 GLU A CA 1
ATOM 957 C C . GLU A 1 111 ? -5.110 11.555 12.252 1.00 96.38 111 GLU A C 1
ATOM 959 O O . GLU A 1 111 ? -4.090 10.862 12.142 1.00 96.38 111 GLU A O 1
ATOM 964 N N . PHE A 1 112 ? -5.444 12.470 11.339 1.00 93.44 112 PHE A N 1
ATOM 965 C CA . PHE A 1 112 ? -4.694 12.648 10.099 1.00 93.44 112 PHE A CA 1
ATOM 966 C C . PHE A 1 112 ? -3.217 12.971 10.344 1.00 93.44 112 PHE A C 1
ATOM 968 O O . PHE A 1 112 ? -2.370 12.369 9.691 1.00 93.44 112 PHE A O 1
ATOM 975 N N . SER A 1 113 ? -2.906 13.882 11.269 1.00 92.81 113 SER A N 1
ATOM 976 C CA . SER A 1 113 ? -1.535 14.303 11.603 1.00 92.81 113 SER A CA 1
ATOM 977 C C . SER A 1 113 ? -0.676 13.112 12.041 1.00 92.81 113 SER A C 1
ATOM 979 O O . SER A 1 113 ? 0.378 12.839 11.463 1.00 92.81 113 SER A O 1
ATOM 981 N N . LYS A 1 114 ? -1.187 12.322 12.990 1.00 93.25 114 LYS A N 1
ATOM 982 C CA . LYS A 1 114 ? -0.550 11.099 13.484 1.00 93.25 114 LYS A CA 1
ATOM 983 C C . LYS A 1 114 ? -0.341 10.095 12.354 1.00 93.25 114 LYS A C 1
ATOM 985 O O . LYS A 1 114 ? 0.777 9.628 12.142 1.00 93.25 114 LYS A O 1
ATOM 990 N N . ALA A 1 115 ? -1.393 9.782 11.601 1.00 93.69 115 ALA A N 1
ATOM 991 C CA . ALA A 1 115 ? -1.304 8.820 10.508 1.00 93.69 115 ALA A CA 1
ATOM 992 C C . ALA A 1 115 ? -0.368 9.285 9.384 1.00 93.69 115 ALA A C 1
ATOM 994 O O . ALA A 1 115 ? 0.329 8.466 8.783 1.00 93.69 115 ALA A O 1
ATOM 995 N N . HIS A 1 116 ? -0.314 10.589 9.114 1.00 89.75 116 HIS A N 1
ATOM 996 C CA . HIS A 1 116 ? 0.572 11.176 8.118 1.00 89.75 116 HIS A CA 1
ATOM 997 C C . HIS A 1 116 ? 2.043 10.902 8.442 1.00 89.75 116 HIS A C 1
ATOM 999 O O . HIS A 1 116 ? 2.780 10.507 7.539 1.00 89.75 116 HIS A O 1
ATOM 1005 N N . ASN A 1 117 ? 2.448 11.028 9.706 1.00 89.50 117 ASN A N 1
ATOM 1006 C CA . ASN A 1 117 ? 3.831 10.791 10.129 1.00 89.50 117 ASN A CA 1
ATOM 1007 C C . ASN A 1 117 ? 4.266 9.333 9.911 1.00 89.50 117 ASN A C 1
ATOM 1009 O O . ASN A 1 117 ? 5.367 9.077 9.432 1.00 89.50 117 ASN A O 1
ATOM 1013 N N . TYR A 1 118 ? 3.383 8.369 10.183 1.00 91.88 118 TYR A N 1
ATOM 1014 C CA . TYR A 1 118 ? 3.668 6.950 9.930 1.00 91.88 118 TYR A CA 1
ATOM 1015 C C . TYR A 1 118 ? 3.686 6.601 8.439 1.00 91.88 118 TYR A C 1
ATOM 1017 O O . TYR A 1 118 ? 4.450 5.744 8.001 1.00 91.88 118 TYR A O 1
ATOM 1025 N N . LEU A 1 119 ? 2.816 7.238 7.655 1.00 89.25 119 LEU A N 1
ATOM 1026 C CA . LEU A 1 119 ? 2.630 6.920 6.242 1.00 89.25 119 LEU A CA 1
ATOM 1027 C C . LEU A 1 119 ? 3.603 7.643 5.311 1.00 89.25 119 LEU A C 1
ATOM 1029 O O . LEU A 1 119 ? 3.654 7.306 4.125 1.00 89.25 119 LEU A O 1
ATOM 1033 N N . ASN A 1 120 ? 4.338 8.635 5.806 1.00 86.38 120 ASN A N 1
ATOM 1034 C CA . ASN A 1 120 ? 5.331 9.388 5.044 1.00 86.38 120 ASN A CA 1
ATOM 1035 C C . ASN A 1 120 ? 6.664 9.409 5.808 1.00 86.38 120 ASN A C 1
ATOM 1037 O O . ASN A 1 120 ? 7.108 10.475 6.232 1.00 86.38 120 ASN A O 1
ATOM 1041 N N . PRO A 1 121 ? 7.295 8.237 6.012 1.00 82.44 121 PRO A N 1
ATOM 1042 C CA . PRO A 1 121 ? 8.578 8.178 6.693 1.00 82.44 121 PRO A CA 1
ATOM 1043 C C . PRO A 1 121 ? 9.634 8.961 5.904 1.00 82.44 121 PRO A C 1
ATOM 1045 O O . PRO A 1 121 ? 9.743 8.829 4.682 1.00 82.44 121 PRO A O 1
ATOM 1048 N N . VAL A 1 122 ? 10.423 9.769 6.608 1.00 75.62 122 VAL A N 1
ATOM 1049 C CA . VAL A 1 122 ? 11.544 10.520 6.030 1.00 75.62 122 VAL A CA 1
ATOM 1050 C C . VAL A 1 122 ? 12.767 9.605 5.923 1.00 75.62 122 VAL A C 1
ATOM 1052 O O . VAL A 1 122 ? 12.999 8.769 6.792 1.00 75.62 122 VAL A O 1
ATOM 1055 N N . GLY A 1 123 ? 13.548 9.745 4.847 1.00 69.38 123 GLY A N 1
ATOM 1056 C CA . GLY A 1 123 ? 14.874 9.122 4.743 1.00 69.38 123 GLY A CA 1
ATOM 1057 C C . GLY A 1 123 ? 14.894 7.592 4.640 1.00 69.38 123 GLY A C 1
ATOM 1058 O O . GLY A 1 123 ? 15.908 6.976 4.959 1.00 69.38 123 GLY A O 1
ATOM 1059 N N . PHE A 1 124 ? 13.808 6.944 4.201 1.00 75.31 124 PHE A N 1
ATOM 1060 C CA . PHE A 1 124 ? 13.814 5.489 4.034 1.00 75.31 124 PHE A CA 1
ATOM 1061 C C . PHE A 1 124 ? 14.619 5.071 2.795 1.00 75.31 124 PHE A C 1
ATOM 1063 O O . PHE A 1 124 ? 14.458 5.642 1.721 1.00 75.31 124 PHE A O 1
ATOM 1070 N N . PHE A 1 125 ? 15.453 4.039 2.924 1.00 73.38 125 PHE A N 1
ATOM 1071 C CA . PHE A 1 125 ? 16.219 3.472 1.810 1.00 73.38 125 PHE A CA 1
ATOM 1072 C C . PHE A 1 125 ? 15.578 2.200 1.270 1.00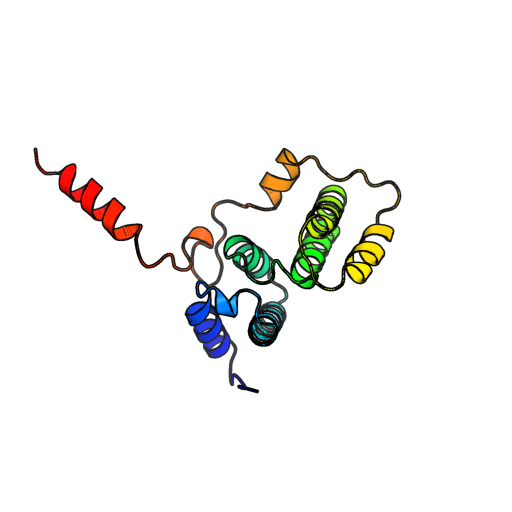 73.38 125 PHE A C 1
ATOM 1074 O O . PHE A 1 125 ? 15.373 1.250 2.031 1.00 73.38 125 PHE A O 1
ATOM 1081 N N . VAL A 1 126 ? 15.310 2.157 -0.030 1.00 76.12 126 VAL A N 1
ATOM 1082 C CA . VAL A 1 126 ? 14.767 0.996 -0.745 1.00 76.12 126 VAL A CA 1
ATOM 1083 C C . VAL A 1 126 ? 15.432 0.909 -2.119 1.00 76.12 126 VAL A C 1
ATOM 1085 O O . VAL A 1 126 ? 15.796 1.935 -2.682 1.00 76.12 126 VAL A O 1
ATOM 1088 N N . LEU A 1 127 ? 15.669 -0.295 -2.642 1.00 71.75 127 LEU A N 1
ATOM 1089 C CA . LEU A 1 127 ? 16.369 -0.487 -3.929 1.00 71.75 127 LEU A CA 1
ATOM 1090 C C . LEU A 1 127 ? 17.728 0.250 -3.985 1.00 71.75 127 LEU A C 1
ATOM 1092 O O . LEU A 1 127 ? 18.037 0.957 -4.945 1.00 71.75 127 LEU A O 1
ATOM 1096 N N . GLY A 1 128 ? 18.489 0.203 -2.882 1.00 60.81 128 GLY A N 1
ATOM 1097 C CA . GLY A 1 128 ? 19.801 0.858 -2.756 1.00 60.81 128 GLY A CA 1
ATOM 1098 C C . GLY A 1 128 ? 19.790 2.395 -2.784 1.00 60.81 128 GLY A C 1
ATOM 1099 O O . GLY A 1 128 ? 20.849 3.011 -2.853 1.00 60.81 128 GLY A O 1
ATOM 1100 N N . LYS A 1 129 ? 18.618 3.042 -2.744 1.00 68.25 129 LYS A N 1
ATOM 1101 C CA . LYS A 1 129 ? 18.467 4.501 -2.873 1.00 68.25 129 LYS A CA 1
ATOM 1102 C C . LYS A 1 129 ? 17.533 5.050 -1.804 1.00 68.25 129 LYS A C 1
ATOM 1104 O O . LYS A 1 129 ? 16.663 4.342 -1.302 1.00 68.25 129 LYS A O 1
ATOM 1109 N N . ASN A 1 130 ? 17.667 6.335 -1.477 1.00 69.12 130 ASN A N 1
ATOM 1110 C CA . ASN A 1 130 ? 16.632 7.028 -0.710 1.00 69.12 130 ASN A CA 1
ATOM 1111 C C . ASN A 1 130 ? 15.322 6.952 -1.515 1.00 69.12 130 ASN A C 1
ATOM 1113 O O . ASN A 1 130 ? 15.311 7.306 -2.691 1.00 69.12 130 ASN A O 1
ATOM 1117 N N . GLY A 1 131 ? 14.237 6.469 -0.911 1.00 59.88 131 GLY A N 1
ATOM 1118 C CA . GLY A 1 131 ? 12.949 6.234 -1.563 1.00 59.88 131 GLY A CA 1
ATOM 1119 C C . GLY A 1 131 ? 12.325 7.491 -2.169 1.00 59.88 131 GLY A C 1
ATOM 1120 O O . GLY A 1 131 ? 11.586 7.391 -3.147 1.00 59.88 131 GLY A O 1
ATOM 1121 N N . MET A 1 132 ? 12.691 8.674 -1.663 1.00 65.25 132 MET A N 1
ATOM 1122 C CA . MET A 1 132 ? 12.341 9.961 -2.281 1.00 65.25 132 MET A CA 1
ATOM 1123 C C . MET A 1 132 ? 13.144 10.248 -3.566 1.00 65.25 132 MET A C 1
ATOM 1125 O O . MET A 1 132 ? 12.664 10.955 -4.447 1.00 65.25 132 MET A O 1
ATOM 1129 N N . ASN A 1 133 ? 14.329 9.646 -3.706 1.00 64.31 133 ASN A N 1
ATOM 1130 C CA . ASN A 1 133 ? 15.291 9.839 -4.798 1.00 64.31 133 ASN A CA 1
ATOM 1131 C C . ASN A 1 133 ? 15.310 8.681 -5.815 1.00 64.31 133 ASN A C 1
ATOM 1133 O O . ASN A 1 133 ? 16.151 8.668 -6.719 1.00 64.31 133 ASN A O 1
ATOM 1137 N N . ILE A 1 134 ? 14.402 7.701 -5.712 1.00 58.91 134 ILE A N 1
ATOM 1138 C CA . ILE A 1 134 ? 14.240 6.651 -6.733 1.00 58.91 134 ILE A CA 1
ATOM 1139 C C . ILE A 1 134 ? 13.565 7.283 -7.951 1.00 58.91 134 ILE A C 1
ATOM 1141 O O . ILE A 1 134 ? 12.347 7.307 -8.068 1.00 58.91 134 ILE A O 1
ATOM 1145 N N . LYS A 1 135 ? 14.429 7.899 -8.763 1.00 54.41 135 LYS A N 1
ATOM 1146 C CA . LYS A 1 135 ? 14.254 8.754 -9.945 1.00 54.41 135 LYS A CA 1
ATOM 1147 C C . LYS A 1 135 ? 13.054 9.709 -9.933 1.00 54.41 135 LYS A C 1
ATOM 1149 O O . LYS A 1 135 ? 11.916 9.331 -10.108 1.00 54.41 135 LYS A O 1
ATOM 1154 N N . LEU A 1 136 ? 13.355 10.994 -9.769 1.00 45.62 136 LEU A N 1
ATOM 1155 C CA . LEU A 1 136 ? 12.725 12.103 -10.482 1.00 45.62 136 LEU A CA 1
ATOM 1156 C C . LEU A 1 136 ? 13.656 12.397 -11.670 1.00 45.62 136 LEU A C 1
ATOM 1158 O O . LEU A 1 136 ? 14.776 12.838 -11.449 1.00 45.62 136 LEU A O 1
ATOM 1162 N N . ASN A 1 137 ? 13.242 12.155 -12.910 1.00 41.12 137 ASN A N 1
ATOM 1163 C CA . ASN A 1 137 ? 13.859 12.781 -14.088 1.00 41.12 137 ASN A CA 1
ATOM 1164 C C . ASN A 1 137 ? 12.679 13.331 -14.895 1.00 41.12 137 ASN A C 1
ATOM 1166 O O . ASN A 1 137 ? 11.828 12.557 -15.315 1.00 41.12 137 ASN A O 1
ATOM 1170 N N . ILE A 1 138 ? 12.481 14.649 -15.011 1.00 39.44 138 ILE A N 1
ATOM 1171 C CA . ILE A 1 138 ? 13.162 15.429 -16.061 1.00 39.44 138 ILE A CA 1
ATOM 1172 C C . ILE A 1 138 ? 13.379 16.933 -15.727 1.00 39.44 138 ILE A C 1
ATOM 1174 O O . ILE A 1 138 ? 14.072 17.600 -16.481 1.00 39.44 138 ILE A O 1
ATOM 1178 N N . ILE A 1 139 ? 12.879 17.516 -14.621 1.00 44.50 139 ILE A N 1
ATOM 1179 C CA . ILE A 1 139 ? 12.866 19.005 -14.487 1.00 44.50 139 ILE A CA 1
ATOM 1180 C C . ILE A 1 139 ? 13.615 19.572 -13.264 1.00 44.50 139 ILE A C 1
ATOM 1182 O O . ILE A 1 139 ? 14.214 20.642 -13.353 1.00 44.50 139 ILE A O 1
ATOM 1186 N N . MET A 1 140 ? 13.685 18.861 -12.136 1.00 41.59 140 MET A N 1
ATOM 1187 C CA . MET A 1 140 ? 14.228 19.447 -10.895 1.00 41.59 140 MET A CA 1
ATOM 1188 C C . MET A 1 140 ? 15.756 19.610 -10.869 1.00 41.59 140 MET A C 1
ATOM 1190 O O . MET A 1 140 ? 16.248 20.494 -10.175 1.00 41.59 140 MET A O 1
ATOM 1194 N N . ILE A 1 141 ? 16.515 18.832 -11.652 1.00 43.06 141 ILE A N 1
ATOM 1195 C CA . ILE A 1 141 ? 17.978 19.007 -11.739 1.00 43.06 141 ILE A CA 1
ATOM 1196 C C . ILE A 1 141 ? 18.338 20.273 -12.532 1.00 43.06 141 ILE A C 1
ATOM 1198 O O . ILE A 1 141 ? 19.316 20.931 -12.193 1.00 43.06 141 ILE A O 1
ATOM 1202 N N . ARG A 1 142 ? 17.525 20.690 -13.518 1.00 38.88 142 ARG A N 1
ATOM 1203 C CA . ARG A 1 142 ? 17.763 21.961 -14.224 1.00 38.88 142 ARG A CA 1
ATOM 1204 C C . ARG A 1 142 ? 17.524 23.167 -13.324 1.00 38.88 142 ARG A C 1
ATOM 1206 O O . ARG A 1 142 ? 18.331 24.079 -13.362 1.00 38.88 142 ARG A O 1
ATOM 1213 N N . ILE A 1 143 ? 16.499 23.156 -12.470 1.00 46.47 143 ILE A N 1
ATOM 1214 C CA . ILE A 1 143 ? 16.260 24.265 -11.530 1.00 46.47 143 ILE A CA 1
ATOM 1215 C C . ILE A 1 143 ? 17.357 24.314 -10.459 1.00 46.47 143 ILE A C 1
ATOM 1217 O O . ILE A 1 143 ? 17.865 25.391 -10.167 1.00 46.47 143 ILE A O 1
ATOM 1221 N N . TYR A 1 144 ? 17.799 23.165 -9.933 1.00 43.16 144 TYR A N 1
ATOM 1222 C CA . TYR A 1 144 ? 18.888 23.157 -8.953 1.00 43.16 144 TYR A CA 1
ATOM 1223 C C . TYR A 1 144 ? 20.232 23.577 -9.563 1.00 43.16 144 TYR A C 1
ATOM 1225 O O . TYR A 1 144 ? 20.941 24.356 -8.940 1.00 43.16 144 TYR A O 1
ATOM 1233 N N . LEU A 1 145 ? 20.566 23.155 -10.790 1.00 42.25 145 LEU A N 1
ATOM 1234 C CA . LEU A 1 145 ? 21.802 23.585 -11.461 1.00 42.25 145 LEU A CA 1
ATOM 1235 C C . LEU A 1 145 ? 21.749 25.042 -11.939 1.00 42.25 145 LEU A C 1
ATOM 1237 O O . LEU A 1 145 ? 22.770 25.720 -11.888 1.00 42.25 145 LEU A O 1
ATOM 1241 N N . HIS A 1 146 ? 20.586 25.558 -12.351 1.00 40.66 146 HIS A N 1
ATOM 1242 C CA . HIS A 1 146 ? 20.460 26.964 -12.751 1.00 40.66 146 HIS A CA 1
ATOM 1243 C C . HIS A 1 146 ? 20.514 27.903 -11.538 1.00 40.66 146 HIS A C 1
ATOM 1245 O O . HIS A 1 146 ? 21.194 28.921 -11.589 1.00 40.66 146 HIS A O 1
ATOM 1251 N N . ILE A 1 147 ? 19.908 27.524 -10.405 1.00 48.81 147 ILE A N 1
ATOM 1252 C CA . ILE A 1 147 ? 20.027 28.280 -9.146 1.00 48.81 147 ILE A CA 1
ATOM 1253 C C . ILE A 1 147 ? 21.450 28.191 -8.570 1.00 48.81 147 ILE A C 1
ATOM 1255 O O . ILE A 1 147 ? 21.921 29.153 -7.971 1.00 48.81 147 ILE A O 1
ATOM 1259 N N . PHE A 1 148 ? 22.156 27.069 -8.751 1.00 41.06 148 PHE A N 1
ATOM 1260 C CA . PHE A 1 148 ? 23.522 26.911 -8.239 1.00 41.06 148 PHE A CA 1
ATOM 1261 C C . PHE A 1 148 ? 24.577 27.630 -9.098 1.00 41.06 148 PHE A C 1
ATOM 1263 O O . PHE A 1 148 ? 25.561 28.121 -8.551 1.00 41.06 148 PHE A O 1
ATOM 1270 N N . HIS A 1 149 ? 24.364 27.762 -10.414 1.00 43.62 149 HIS A N 1
ATOM 1271 C CA . HIS A 1 149 ? 25.222 28.593 -11.269 1.00 43.62 149 HIS A CA 1
ATOM 1272 C C . HIS A 1 149 ? 24.968 30.097 -11.096 1.00 43.62 149 HIS A C 1
ATOM 1274 O O . HIS A 1 149 ? 25.918 30.867 -11.144 1.00 43.62 149 HIS A O 1
ATOM 1280 N N . LEU A 1 150 ? 23.727 30.518 -10.825 1.00 43.31 150 LEU A N 1
ATOM 1281 C CA . LEU A 1 150 ? 23.382 31.930 -10.589 1.00 43.31 150 LEU A CA 1
ATOM 1282 C C . LEU A 1 150 ? 23.737 32.438 -9.180 1.00 43.31 150 LEU A C 1
ATOM 1284 O O . LEU A 1 150 ? 23.572 33.617 -8.905 1.00 43.31 150 LEU A O 1
ATOM 1288 N N . LYS A 1 151 ? 24.201 31.563 -8.278 1.00 42.66 151 LYS A N 1
ATOM 1289 C CA . LYS A 1 151 ? 24.704 31.934 -6.942 1.00 42.66 151 LYS A CA 1
ATOM 1290 C C . LYS A 1 151 ? 26.233 31.916 -6.828 1.00 42.66 151 LYS A C 1
ATOM 1292 O O . LYS A 1 151 ? 26.745 32.108 -5.735 1.00 42.66 151 LYS A O 1
ATOM 1297 N N . ASN A 1 152 ? 26.938 31.633 -7.924 1.00 45.06 152 ASN A N 1
ATOM 1298 C CA . ASN A 1 152 ? 28.405 31.612 -7.990 1.00 45.06 152 ASN A CA 1
ATOM 1299 C C . ASN A 1 152 ? 28.940 32.473 -9.149 1.00 45.06 152 ASN A C 1
ATOM 1301 O O . ASN A 1 152 ? 30.050 32.253 -9.629 1.00 45.06 152 ASN A O 1
ATOM 1305 N N . ILE A 1 153 ? 28.131 33.418 -9.625 1.00 47.66 153 ILE A N 1
ATOM 1306 C CA . ILE A 1 153 ? 28.575 34.525 -10.464 1.00 47.66 153 ILE A CA 1
ATOM 1307 C C . ILE A 1 153 ? 28.085 35.772 -9.725 1.00 47.66 153 ILE A C 1
ATOM 1309 O O . ILE A 1 153 ? 26.878 35.912 -9.528 1.00 47.66 153 ILE A O 1
ATOM 1313 N N . ASP A 1 154 ? 29.068 36.565 -9.303 1.00 42.81 154 ASP A N 1
ATOM 1314 C CA . ASP A 1 154 ? 29.080 37.707 -8.373 1.00 42.81 154 ASP A CA 1
ATOM 1315 C C . ASP A 1 154 ? 29.091 37.368 -6.870 1.00 42.81 154 ASP A C 1
ATOM 1317 O O . ASP A 1 154 ? 28.026 37.119 -6.258 1.00 42.81 154 ASP A O 1
#

Solvent-accessible surface area (backbone atoms only — not comparable to full-atom values): 9017 Å² total; per-residue (Å²): 131,93,79,64,97,46,72,67,60,44,49,53,52,52,64,73,45,53,80,43,71,79,44,28,70,28,67,72,52,44,52,52,53,52,51,50,34,55,75,54,74,62,42,62,56,54,56,49,39,32,55,75,58,52,33,37,68,44,40,48,63,61,42,50,55,53,17,52,54,30,39,77,67,75,33,53,28,45,17,45,31,40,41,58,54,45,69,77,43,84,34,52,67,60,63,64,49,53,60,58,53,65,78,48,77,95,60,65,55,46,55,68,73,65,39,46,56,72,72,57,66,79,87,47,71,39,94,96,31,47,48,89,63,66,71,83,85,88,59,70,66,58,56,54,52,52,56,55,54,64,67,72,61,130